Protein AF-A0AAJ1ICX0-F1 (afdb_monomer_lite)

Foldseek 3Di:
DDPLVLLVVLVVVVVVVPDDSVVSCVVVVHDPVVSVVCVVPVPDDDPLLVVLVVLVVVCVVCVVCPPCDLVNSCVVCVVVVHDDDSVSSVVSVD

Radius of gyration: 20.19 Å; chains: 1; bounding box: 39×21×53 Å

Organism: NCBI:txid3119039

Sequence (94 aa):
MSTKSIFAYINRHQKLKSFPVIKMCKALGVSETGYYKWKRTGNKPKAWQLLLVKIHGILDEYPDNSNYGIERIMIALEQRGYKSSRSTVIRAMR

Structure (mmCIF, N/CA/C/O backbone):
data_AF-A0AAJ1ICX0-F1
#
_entry.id   AF-A0AAJ1ICX0-F1
#
loop_
_atom_site.group_PDB
_atom_site.id
_atom_site.type_symbol
_atom_site.label_atom_id
_atom_site.label_alt_id
_atom_site.label_comp_id
_atom_site.label_asym_id
_atom_site.label_entity_id
_atom_site.label_seq_id
_atom_site.pdbx_PDB_ins_code
_atom_site.Cartn_x
_atom_site.Cartn_y
_atom_site.Cartn_z
_atom_site.occupancy
_atom_site.B_iso_or_equiv
_atom_site.auth_seq_id
_atom_site.auth_comp_id
_atom_site.auth_asym_id
_atom_site.auth_atom_id
_atom_site.pdbx_PDB_model_num
ATOM 1 N N . MET A 1 1 ? -20.024 -12.697 6.034 1.00 60.97 1 MET A N 1
ATOM 2 C CA . MET A 1 1 ? -19.819 -11.243 5.807 1.00 60.97 1 MET A CA 1
ATOM 3 C C . MET A 1 1 ? -18.320 -10.988 5.646 1.00 60.97 1 MET A C 1
ATOM 5 O O . MET A 1 1 ? -17.551 -11.560 6.405 1.00 60.97 1 MET A O 1
ATOM 9 N N . SER A 1 2 ? -17.868 -10.216 4.652 1.00 86.06 2 SER A N 1
ATOM 10 C CA . SER A 1 2 ? -16.425 -9.978 4.438 1.00 86.06 2 SER A CA 1
ATOM 11 C C . SER A 1 2 ? -15.857 -9.022 5.496 1.00 86.06 2 SER A C 1
ATOM 13 O O . SER A 1 2 ? -16.510 -8.043 5.859 1.00 86.06 2 SER A O 1
ATOM 15 N N . THR A 1 3 ? -14.612 -9.213 5.935 1.00 85.31 3 THR A N 1
ATOM 16 C CA . THR A 1 3 ? -13.929 -8.275 6.852 1.00 85.31 3 THR A CA 1
ATOM 17 C C . THR A 1 3 ? -13.902 -6.843 6.310 1.00 85.31 3 THR A C 1
ATOM 19 O O . THR A 1 3 ? -14.090 -5.889 7.062 1.00 85.31 3 THR A O 1
ATOM 22 N N . LYS A 1 4 ? -13.785 -6.675 4.985 1.00 88.12 4 LYS A N 1
ATOM 23 C CA . LYS A 1 4 ? -13.886 -5.364 4.321 1.00 88.12 4 LYS A CA 1
ATOM 24 C C . LYS A 1 4 ? -15.261 -4.717 4.511 1.00 88.12 4 LYS A C 1
ATOM 26 O O . LYS A 1 4 ? -15.331 -3.520 4.772 1.00 88.12 4 LYS A O 1
ATOM 31 N N . SER A 1 5 ? -16.343 -5.495 4.410 1.00 91.38 5 SER A N 1
ATOM 32 C CA . SER A 1 5 ? -17.704 -4.986 4.647 1.00 91.38 5 SER A CA 1
ATOM 33 C C . SER A 1 5 ? -17.933 -4.591 6.107 1.00 91.38 5 SER A C 1
ATOM 35 O O . SER A 1 5 ? -18.565 -3.570 6.364 1.00 91.38 5 SER A O 1
ATOM 37 N N . ILE A 1 6 ? -17.340 -5.326 7.055 1.00 94.38 6 ILE A N 1
ATOM 38 C CA . ILE A 1 6 ? -17.382 -4.988 8.484 1.00 94.38 6 ILE A CA 1
ATOM 39 C C . ILE A 1 6 ? -16.654 -3.662 8.735 1.00 94.38 6 ILE A C 1
ATOM 41 O O . ILE A 1 6 ? -17.203 -2.761 9.364 1.00 94.38 6 ILE A O 1
ATOM 45 N N . PHE A 1 7 ? -15.451 -3.480 8.185 1.00 94.69 7 PHE A N 1
ATOM 46 C CA . PHE A 1 7 ? -14.729 -2.215 8.333 1.00 94.69 7 PHE A CA 1
ATOM 47 C C . PHE A 1 7 ? -15.436 -1.031 7.660 1.00 94.69 7 PHE A C 1
ATOM 49 O O . PHE A 1 7 ? -15.427 0.072 8.208 1.00 94.69 7 PHE A O 1
ATOM 56 N N . ALA A 1 8 ? -16.106 -1.247 6.524 1.00 93.62 8 ALA A N 1
ATOM 57 C CA . ALA A 1 8 ? -16.927 -0.221 5.885 1.00 93.62 8 ALA A CA 1
ATOM 58 C C . ALA A 1 8 ? -18.111 0.211 6.769 1.00 93.62 8 ALA A C 1
ATOM 60 O O . ALA A 1 8 ? -18.371 1.411 6.891 1.00 93.62 8 ALA A O 1
ATOM 61 N N . TYR A 1 9 ? -18.778 -0.744 7.427 1.00 94.56 9 TYR A N 1
ATOM 62 C CA . TYR A 1 9 ? -19.828 -0.476 8.411 1.00 94.56 9 TYR A CA 1
ATOM 63 C C . TYR A 1 9 ? -19.295 0.351 9.591 1.00 94.56 9 TYR A C 1
ATOM 65 O O . TYR A 1 9 ? -19.814 1.432 9.873 1.00 94.56 9 TYR A O 1
ATOM 73 N N . ILE A 1 10 ? -18.193 -0.088 10.212 1.00 94.75 10 ILE A N 1
ATOM 74 C CA . ILE A 1 10 ? -17.546 0.623 11.330 1.00 94.75 10 ILE A CA 1
ATOM 75 C C . ILE A 1 10 ? -17.181 2.058 10.929 1.00 94.75 10 ILE A C 1
ATOM 77 O O . ILE A 1 10 ? -17.441 2.996 11.677 1.00 94.75 10 ILE A O 1
ATOM 81 N N . ASN A 1 11 ? -16.630 2.258 9.729 1.00 94.19 11 ASN A N 1
ATOM 82 C CA . ASN A 1 11 ? -16.249 3.585 9.241 1.00 94.19 11 ASN A CA 1
ATOM 83 C C . ASN A 1 11 ? -17.456 4.508 9.024 1.00 94.19 11 ASN A C 1
ATOM 85 O O . 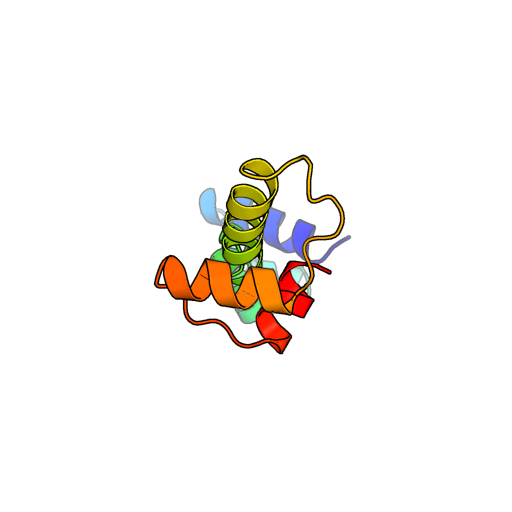ASN A 1 11 ? -17.371 5.702 9.310 1.00 94.19 11 ASN A O 1
ATOM 89 N N . ARG A 1 12 ? -18.589 3.971 8.554 1.00 94.06 12 ARG A N 1
ATOM 90 C CA . ARG A 1 12 ? -19.837 4.733 8.409 1.00 94.06 12 ARG A CA 1
ATOM 91 C C . ARG A 1 12 ? -20.345 5.212 9.770 1.00 94.06 12 ARG A C 1
ATOM 93 O O . ARG A 1 12 ? -20.589 6.402 9.936 1.00 94.06 12 ARG A O 1
ATOM 100 N N . HIS A 1 13 ? -20.419 4.322 10.756 1.00 92.69 13 HIS A N 1
ATOM 101 C CA . HIS A 1 13 ? -20.896 4.665 12.100 1.00 92.69 13 HIS A CA 1
ATOM 102 C C . HIS A 1 13 ? -19.901 5.511 12.905 1.00 92.69 13 HIS A C 1
ATOM 104 O O . HIS A 1 13 ? -20.324 6.354 13.696 1.00 92.69 13 HIS A O 1
ATOM 110 N N . GLN A 1 14 ? -18.593 5.375 12.656 1.00 92.44 14 GLN A N 1
ATOM 111 C CA . GLN A 1 14 ? -17.591 6.289 13.207 1.00 92.44 14 GLN A CA 1
ATOM 112 C C . GLN A 1 14 ? -17.824 7.724 12.709 1.00 92.44 14 GLN A C 1
ATOM 114 O O . GLN A 1 14 ? -17.760 8.655 13.509 1.00 92.44 14 GLN A O 1
ATOM 119 N N . LYS A 1 15 ? -18.102 7.922 11.408 1.00 89.88 15 LYS A N 1
ATOM 120 C CA . LYS A 1 15 ? -18.383 9.256 10.837 1.00 89.88 15 LYS A CA 1
ATOM 121 C C . LYS A 1 15 ? -19.638 9.895 11.432 1.00 89.88 15 LYS A C 1
ATOM 123 O O . LYS A 1 15 ? -19.650 11.099 11.653 1.00 89.88 15 LYS A O 1
ATOM 128 N N . LEU A 1 16 ? -20.647 9.081 11.733 1.00 91.75 16 LEU A N 1
ATOM 129 C CA . LEU A 1 16 ? -21.881 9.508 12.399 1.00 91.75 16 LEU A CA 1
ATOM 130 C C . LEU A 1 16 ? -21.701 9.767 13.907 1.00 91.75 16 LEU A C 1
ATOM 132 O O . LEU A 1 16 ? -22.649 10.176 14.565 1.00 91.75 16 LEU A O 1
ATOM 136 N N . LYS A 1 17 ? -20.505 9.516 14.467 1.00 87.25 17 LYS A N 1
ATOM 137 C CA . LYS A 1 17 ? -20.185 9.611 15.903 1.00 87.25 17 LYS A CA 1
ATOM 138 C C . LYS A 1 17 ? -21.129 8.810 16.818 1.00 87.25 17 LYS A C 1
ATOM 140 O O . LYS A 1 17 ? -21.176 9.073 18.013 1.00 87.25 17 LYS A O 1
ATOM 145 N N . SER A 1 18 ? -21.839 7.806 16.292 1.00 85.50 18 SER A N 1
ATOM 146 C CA . SER A 1 18 ? -22.825 7.041 17.070 1.00 85.50 18 SER A CA 1
ATOM 147 C C . SER A 1 18 ? -22.180 6.177 18.152 1.00 85.50 18 SER A C 1
ATOM 149 O O . SER A 1 18 ? -22.727 6.050 19.242 1.00 85.50 18 SER A O 1
ATOM 151 N N . PHE A 1 19 ? -21.021 5.571 17.862 1.00 89.19 19 PHE A N 1
ATOM 152 C CA . PHE A 1 19 ? -20.358 4.638 18.774 1.00 89.19 19 PHE A CA 1
ATOM 153 C C . PHE A 1 19 ? -18.826 4.724 18.689 1.00 89.19 19 PHE A C 1
ATOM 155 O O . PHE A 1 19 ? -18.280 4.987 17.612 1.00 89.19 19 PHE A O 1
ATOM 162 N N . PRO A 1 20 ? -18.103 4.434 19.789 1.00 93.75 20 PRO A N 1
ATOM 163 C CA . PRO A 1 20 ? -16.656 4.249 19.758 1.00 93.75 20 PRO A CA 1
ATOM 164 C C . PRO A 1 20 ? -16.248 3.052 18.889 1.00 93.75 20 PRO A C 1
ATOM 166 O O . PRO A 1 20 ? -16.861 1.984 18.959 1.00 93.75 20 PRO A O 1
ATOM 169 N N . VAL A 1 21 ? -15.158 3.202 18.128 1.00 94.56 21 VAL A N 1
ATOM 170 C CA . VAL A 1 21 ? -14.610 2.154 17.242 1.00 94.56 21 VAL A CA 1
ATOM 171 C C . VAL A 1 21 ? -14.318 0.864 18.006 1.00 94.56 21 VAL A C 1
ATOM 173 O O . VAL A 1 21 ? -14.714 -0.204 17.553 1.00 94.56 21 VAL A O 1
ATOM 176 N N . ILE A 1 22 ? -13.732 0.966 19.202 1.00 95.62 22 ILE A N 1
ATOM 177 C CA . ILE A 1 22 ? -13.419 -0.173 20.078 1.00 95.62 22 ILE A CA 1
ATOM 178 C C . ILE A 1 22 ? -14.662 -1.030 20.356 1.00 95.62 22 ILE A C 1
ATOM 180 O O . ILE A 1 22 ? -14.610 -2.256 20.246 1.00 95.62 22 ILE A O 1
ATOM 184 N N . LYS A 1 23 ? -15.801 -0.396 20.676 1.00 96.06 23 LYS A N 1
ATOM 185 C CA . LYS A 1 23 ? -17.052 -1.111 20.973 1.00 96.06 23 LYS A CA 1
ATOM 186 C C . LYS A 1 23 ? -17.586 -1.836 19.739 1.00 96.06 23 LYS A C 1
ATOM 188 O O . LYS A 1 23 ? -17.982 -2.993 19.841 1.00 96.06 23 LYS A O 1
ATOM 193 N N . MET A 1 24 ? -17.541 -1.184 18.577 1.00 95.69 24 MET A N 1
ATOM 194 C CA . MET A 1 24 ? -17.965 -1.797 17.315 1.00 95.69 24 MET A CA 1
ATOM 195 C C . MET A 1 24 ? -17.053 -2.962 16.913 1.00 95.69 24 MET A C 1
ATOM 197 O O . MET A 1 24 ? -17.547 -4.023 16.549 1.00 95.69 24 MET A O 1
ATOM 201 N N . CYS A 1 25 ? -15.733 -2.800 17.031 1.00 95.88 25 CYS A N 1
ATOM 202 C CA . CYS A 1 25 ? -14.753 -3.853 16.766 1.00 95.88 25 CYS A CA 1
ATOM 203 C C . CYS A 1 25 ? -14.982 -5.084 17.653 1.00 95.88 25 CYS A C 1
ATOM 205 O O . CYS A 1 25 ? -15.030 -6.200 17.138 1.00 95.88 25 CYS A O 1
ATOM 207 N N . LYS A 1 26 ? -15.198 -4.879 18.961 1.00 95.50 26 LYS A N 1
ATOM 208 C CA . LYS A 1 26 ? -15.479 -5.960 19.916 1.00 95.50 26 LYS A CA 1
ATOM 209 C C . LYS A 1 26 ? -16.784 -6.693 19.591 1.00 95.50 26 LYS A C 1
ATOM 211 O O . LYS A 1 26 ? -16.796 -7.917 19.598 1.00 95.50 26 LYS A O 1
ATOM 216 N N . ALA A 1 27 ? -17.852 -5.961 19.268 1.00 95.19 27 ALA A N 1
ATOM 217 C CA . ALA A 1 27 ? -19.146 -6.550 18.912 1.00 95.19 27 ALA A CA 1
ATOM 218 C C . ALA A 1 27 ? -19.106 -7.337 17.590 1.00 95.19 27 ALA A C 1
ATOM 220 O O . ALA A 1 27 ? -19.802 -8.335 17.443 1.00 95.19 27 ALA A O 1
ATOM 221 N N . LEU A 1 28 ? -18.284 -6.895 16.635 1.00 94.25 28 LEU A N 1
ATOM 222 C CA . LEU A 1 28 ? -18.176 -7.487 15.298 1.00 94.25 28 LEU A CA 1
ATOM 223 C C . LEU A 1 28 ? -17.041 -8.520 15.181 1.00 94.25 28 LEU A C 1
ATOM 225 O O . LEU A 1 28 ? -16.802 -9.031 14.088 1.00 94.25 28 LEU A O 1
ATOM 229 N N . GLY A 1 29 ? -16.326 -8.811 16.274 1.00 95.19 29 GLY A N 1
ATOM 230 C CA . GLY A 1 29 ? -15.254 -9.810 16.305 1.00 95.19 29 GLY A CA 1
ATOM 231 C C . GLY A 1 29 ? -14.037 -9.462 15.439 1.00 95.19 29 GLY A C 1
ATOM 232 O O . GLY A 1 29 ? -13.369 -10.359 14.931 1.00 95.19 29 GLY A O 1
ATOM 233 N N . VAL A 1 30 ? -13.744 -8.172 15.235 1.00 95.31 30 VAL A N 1
ATOM 234 C CA . VAL A 1 30 ? -12.601 -7.711 14.424 1.00 95.31 30 VAL A CA 1
ATOM 235 C C . VAL A 1 30 ? -11.604 -6.913 15.254 1.00 95.31 30 VAL A C 1
ATOM 237 O O . VAL A 1 30 ? -11.967 -6.235 16.211 1.00 95.31 30 VAL A O 1
ATOM 240 N N . SER A 1 31 ? -10.328 -6.943 14.863 1.00 95.56 31 SER A N 1
ATOM 241 C CA . SER A 1 31 ? -9.300 -6.162 15.548 1.00 95.56 31 SER A CA 1
ATOM 242 C C . SER A 1 31 ? -9.383 -4.674 15.202 1.00 95.56 31 SER A C 1
ATOM 244 O O . SER A 1 31 ? -9.548 -4.275 14.044 1.00 95.56 31 SER A O 1
ATOM 246 N N . GLU A 1 32 ? -9.200 -3.833 16.216 1.00 95.50 32 GLU A N 1
ATOM 247 C CA . GLU A 1 32 ? -9.118 -2.380 16.054 1.00 95.50 32 GLU A CA 1
ATOM 248 C C . GLU A 1 32 ? -7.900 -1.971 15.209 1.00 95.50 32 GLU A C 1
ATOM 250 O O . GLU A 1 32 ? -7.992 -1.124 14.318 1.00 95.50 32 GLU A O 1
ATOM 255 N N . THR A 1 33 ? -6.760 -2.632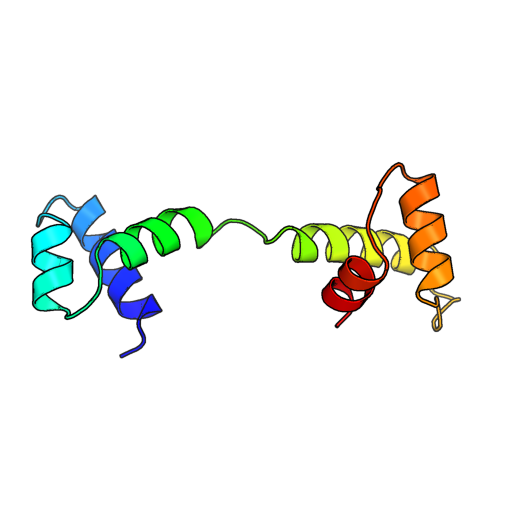 15.418 1.00 95.25 33 THR A N 1
ATOM 256 C CA . THR A 1 33 ? -5.544 -2.427 14.617 1.00 95.25 33 THR A CA 1
ATOM 257 C C . THR A 1 33 ? -5.775 -2.755 13.140 1.00 95.25 33 THR A C 1
ATOM 259 O O . THR A 1 33 ? -5.323 -2.017 12.259 1.00 95.25 33 THR A O 1
ATOM 262 N N . GLY A 1 34 ? -6.530 -3.821 12.851 1.00 94.25 34 GLY A N 1
ATOM 263 C CA . GLY A 1 34 ? -6.945 -4.193 11.501 1.00 94.25 34 GLY A CA 1
ATOM 264 C C . GLY A 1 34 ? -7.830 -3.129 10.857 1.00 94.25 34 GLY A C 1
ATOM 265 O O . GLY A 1 34 ? -7.590 -2.751 9.707 1.00 94.25 34 GLY A O 1
ATOM 266 N N . TYR A 1 35 ? -8.783 -2.586 11.617 1.00 95.25 35 TYR A N 1
ATOM 267 C CA . TYR A 1 35 ? -9.642 -1.494 11.169 1.00 95.25 35 TYR A CA 1
ATOM 268 C C . TYR A 1 35 ? -8.837 -0.246 10.785 1.00 95.25 35 TYR A C 1
ATOM 270 O O . TYR A 1 35 ? -8.973 0.254 9.667 1.00 95.25 35 TYR A O 1
ATOM 278 N N . TYR A 1 36 ? -7.955 0.244 11.660 1.00 94.94 36 TYR A N 1
ATOM 279 C CA . TYR A 1 36 ? -7.166 1.442 11.356 1.00 94.94 36 TYR A CA 1
ATOM 280 C C . TYR A 1 36 ? -6.158 1.215 10.226 1.00 94.94 36 TYR A C 1
ATOM 282 O O . TYR A 1 36 ? -5.948 2.111 9.404 1.00 94.94 36 TYR A O 1
ATOM 290 N N . LYS A 1 37 ? -5.582 0.011 10.111 1.00 93.19 37 LYS A N 1
ATOM 291 C CA . LYS A 1 37 ? -4.753 -0.365 8.956 1.00 93.19 37 LYS A CA 1
ATOM 292 C C . LYS A 1 37 ? -5.562 -0.304 7.660 1.00 93.19 37 LYS A C 1
ATOM 294 O O . LYS A 1 37 ? -5.112 0.314 6.697 1.00 93.19 37 LYS A O 1
ATOM 299 N N . TRP A 1 38 ? -6.756 -0.895 7.644 1.00 9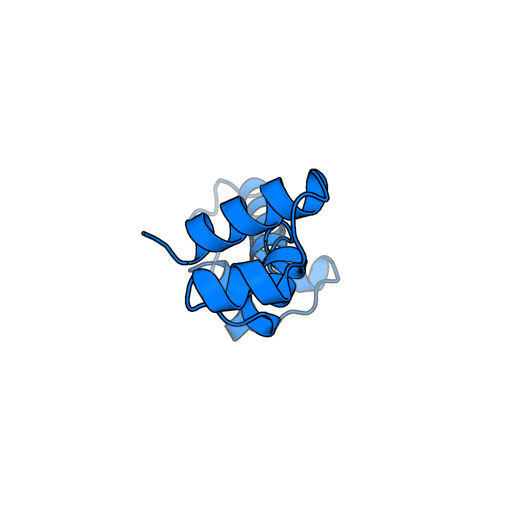3.44 38 TRP A N 1
ATOM 300 C CA . TRP A 1 38 ? -7.662 -0.831 6.498 1.00 93.44 38 TRP A CA 1
ATOM 301 C C . TRP A 1 38 ? -8.058 0.612 6.175 1.00 93.44 38 TRP A C 1
ATOM 303 O O . TRP A 1 38 ? -7.956 1.016 5.024 1.00 93.44 38 TRP A O 1
ATOM 313 N N . LYS A 1 39 ? -8.403 1.428 7.175 1.00 92.19 39 LYS A N 1
ATOM 314 C CA . LYS A 1 39 ? -8.762 2.842 6.991 1.00 92.19 39 LYS A CA 1
ATOM 315 C C . LYS A 1 39 ? -7.616 3.653 6.378 1.00 92.19 39 LYS A C 1
ATOM 317 O O . LYS A 1 39 ? -7.847 4.487 5.509 1.00 92.19 39 LYS A O 1
ATOM 322 N N . ARG A 1 40 ? -6.374 3.397 6.801 1.00 90.31 40 ARG A N 1
ATOM 323 C CA . ARG A 1 40 ? -5.171 4.085 6.302 1.00 90.31 40 ARG A CA 1
ATOM 324 C C . ARG A 1 40 ? -4.775 3.659 4.887 1.00 90.31 40 ARG A C 1
ATOM 326 O O . ARG A 1 40 ? -4.256 4.478 4.130 1.00 90.31 40 ARG A O 1
ATOM 333 N N . THR A 1 41 ? -4.958 2.383 4.552 1.00 86.12 41 THR A N 1
ATOM 334 C CA . THR A 1 41 ? -4.459 1.784 3.303 1.00 86.12 41 THR A CA 1
ATOM 335 C C . THR A 1 41 ? -5.550 1.591 2.245 1.00 86.12 41 THR A C 1
ATOM 337 O O . THR A 1 41 ? -5.224 1.436 1.076 1.00 86.12 41 THR A O 1
ATOM 340 N N . GLY A 1 42 ? -6.831 1.636 2.615 1.00 77.19 42 GLY A N 1
ATOM 341 C CA . GLY A 1 42 ? -7.959 1.230 1.770 1.00 77.19 42 GLY A CA 1
ATOM 342 C C . GLY A 1 42 ? -8.102 1.994 0.454 1.00 77.19 42 GLY A C 1
ATOM 343 O O . GLY A 1 42 ? -8.550 1.404 -0.520 1.00 77.19 42 GLY A O 1
ATOM 344 N N . ASN A 1 43 ? -7.653 3.253 0.408 1.00 73.50 43 ASN A N 1
ATOM 345 C CA . ASN A 1 43 ? -7.743 4.114 -0.778 1.00 73.50 43 ASN A CA 1
ATOM 346 C C . ASN A 1 43 ? -6.376 4.491 -1.368 1.00 73.50 43 ASN A C 1
ATOM 348 O O . ASN A 1 43 ? -6.311 5.319 -2.271 1.00 73.50 43 ASN A O 1
ATOM 352 N N . LYS A 1 44 ? -5.270 3.948 -0.840 1.00 83.12 44 LYS A N 1
ATOM 353 C CA . LYS A 1 44 ? -3.933 4.297 -1.332 1.00 83.12 44 LYS A CA 1
ATOM 354 C C . LYS A 1 44 ? -3.499 3.284 -2.388 1.00 83.12 44 LYS A C 1
ATOM 356 O O . LYS A 1 44 ? -3.464 2.092 -2.064 1.00 83.12 44 LYS A O 1
ATOM 361 N N . PRO A 1 45 ? -3.136 3.724 -3.607 1.00 82.38 45 PRO A N 1
ATOM 362 C CA . PRO A 1 45 ? -2.554 2.820 -4.580 1.00 82.38 45 PRO A CA 1
ATOM 363 C C . PRO A 1 45 ? -1.276 2.231 -3.987 1.00 82.38 45 PRO A C 1
ATOM 365 O O . PRO A 1 45 ? -0.459 2.923 -3.371 1.00 82.38 45 PRO A O 1
ATOM 368 N N . LYS A 1 46 ? -1.119 0.920 -4.129 1.00 84.75 46 LYS A N 1
ATOM 369 C CA . LYS A 1 46 ? 0.116 0.247 -3.742 1.00 84.75 46 LYS A CA 1
ATOM 370 C C . LYS A 1 46 ? 1.235 0.727 -4.666 1.00 84.75 46 LYS A C 1
ATOM 372 O O . LYS A 1 46 ? 0.997 1.009 -5.836 1.00 84.75 46 LYS A O 1
ATOM 377 N N . ALA A 1 47 ? 2.468 0.747 -4.167 1.00 84.69 47 ALA A N 1
ATOM 378 C CA . ALA A 1 47 ? 3.624 1.187 -4.952 1.00 84.69 47 ALA A CA 1
ATOM 379 C C . ALA A 1 47 ? 3.756 0.448 -6.300 1.00 84.69 47 ALA A C 1
ATOM 381 O O . ALA A 1 47 ? 4.097 1.064 -7.303 1.00 84.69 47 ALA A O 1
ATOM 382 N N . TRP A 1 48 ? 3.411 -0.845 -6.351 1.00 85.12 48 TRP A N 1
ATOM 383 C CA . TRP A 1 48 ? 3.421 -1.614 -7.599 1.00 85.12 48 TRP A CA 1
ATOM 384 C C . TRP A 1 48 ? 2.341 -1.171 -8.595 1.00 85.12 48 TRP A C 1
ATOM 386 O O . TRP A 1 48 ? 2.586 -1.238 -9.788 1.00 85.12 48 TRP A O 1
ATOM 396 N N . GLN A 1 49 ? 1.183 -0.680 -8.136 1.00 87.94 49 GLN A N 1
ATOM 397 C CA . GLN A 1 49 ? 0.136 -0.161 -9.028 1.00 87.94 49 GLN A CA 1
ATOM 398 C C . GLN A 1 49 ? 0.607 1.129 -9.698 1.00 87.94 49 GLN A C 1
ATOM 400 O O . GLN A 1 49 ? 0.401 1.323 -10.888 1.00 87.94 49 GLN A O 1
ATOM 405 N N . LEU A 1 50 ? 1.301 1.987 -8.946 1.00 90.69 50 LEU A N 1
ATOM 406 C CA . LEU A 1 50 ? 1.926 3.187 -9.503 1.00 90.69 50 LEU A CA 1
ATOM 407 C C . LEU A 1 50 ? 3.046 2.839 -10.490 1.00 90.69 50 LEU A C 1
ATOM 409 O O . LEU A 1 50 ? 3.204 3.516 -11.501 1.00 90.69 50 LEU A O 1
ATOM 413 N N . LEU A 1 51 ? 3.822 1.789 -10.205 1.00 91.31 51 LEU A N 1
ATOM 414 C CA . LEU A 1 51 ? 4.836 1.286 -11.129 1.00 91.31 51 LEU A CA 1
ATOM 415 C C . LEU A 1 51 ? 4.198 0.730 -12.408 1.00 91.31 51 LEU A C 1
ATOM 417 O O . LEU A 1 51 ? 4.676 1.031 -13.493 1.00 91.31 51 LEU A O 1
ATOM 421 N N . LEU A 1 52 ? 3.101 -0.015 -12.285 1.00 91.44 52 LEU A N 1
ATOM 422 C CA . LEU A 1 52 ? 2.372 -0.579 -13.416 1.00 91.44 52 LEU A CA 1
ATOM 423 C C . LEU A 1 52 ? 1.857 0.510 -14.366 1.00 91.44 52 LEU A C 1
ATOM 425 O O . LEU A 1 52 ? 2.043 0.392 -15.569 1.00 91.44 52 LEU A O 1
ATOM 429 N N . VAL A 1 53 ? 1.309 1.612 -13.842 1.00 91.81 53 VAL A N 1
ATOM 430 C CA . VAL A 1 53 ? 0.895 2.764 -14.669 1.00 91.81 53 VAL A CA 1
ATOM 431 C C . VAL A 1 53 ? 2.064 3.327 -15.486 1.00 91.81 53 VAL A C 1
ATOM 433 O O . VAL A 1 53 ? 1.901 3.641 -16.660 1.00 91.81 53 VAL A O 1
ATOM 436 N N . LYS A 1 54 ? 3.263 3.416 -14.898 1.00 91.94 54 LYS A N 1
ATOM 437 C CA . LYS A 1 54 ? 4.462 3.872 -15.622 1.00 91.94 54 LYS A CA 1
ATOM 438 C C . LYS A 1 54 ? 4.899 2.883 -16.696 1.00 91.94 54 LYS A C 1
ATOM 440 O O . LYS A 1 54 ? 5.316 3.306 -17.766 1.00 91.94 54 LYS A O 1
ATOM 445 N N . ILE A 1 55 ? 4.813 1.585 -16.402 1.00 90.12 55 ILE A N 1
ATOM 446 C CA . ILE A 1 55 ? 5.121 0.526 -17.367 1.00 90.12 55 ILE A CA 1
ATOM 447 C C . ILE A 1 55 ? 4.151 0.602 -18.548 1.00 90.12 55 ILE A C 1
ATOM 449 O O . ILE A 1 55 ? 4.610 0.581 -19.681 1.00 90.12 55 ILE A O 1
ATOM 453 N N . HIS A 1 56 ? 2.848 0.772 -18.305 1.00 90.19 56 HIS A N 1
ATOM 454 C CA . HIS A 1 56 ? 1.872 0.973 -19.379 1.00 90.19 56 HIS A CA 1
ATOM 455 C C . HIS A 1 56 ? 2.206 2.189 -20.241 1.00 90.19 56 HIS A C 1
ATOM 457 O O . HIS A 1 56 ? 2.262 2.047 -21.452 1.00 90.19 56 HIS A O 1
ATOM 463 N N . GLY A 1 57 ? 2.565 3.327 -19.639 1.00 90.00 57 GLY A N 1
ATOM 464 C CA . GLY A 1 57 ? 3.006 4.493 -20.412 1.00 90.00 57 GLY A CA 1
ATOM 465 C C . GLY A 1 57 ? 4.220 4.216 -21.312 1.00 90.00 57 GLY A C 1
ATOM 466 O O . GLY A 1 57 ? 4.279 4.727 -22.420 1.00 90.00 57 GLY A O 1
ATOM 467 N N . ILE A 1 58 ? 5.168 3.377 -20.874 1.00 88.25 58 ILE A N 1
ATOM 468 C CA . ILE A 1 58 ? 6.306 2.948 -21.709 1.00 88.25 58 ILE A CA 1
ATOM 469 C C . ILE A 1 58 ? 5.842 2.054 -22.868 1.00 88.25 58 ILE A C 1
ATOM 471 O O . ILE A 1 58 ? 6.359 2.175 -23.974 1.00 88.25 58 ILE A O 1
ATOM 475 N N . LEU A 1 59 ? 4.904 1.139 -22.615 1.00 86.62 59 LEU A N 1
ATOM 476 C CA . LEU A 1 59 ? 4.392 0.211 -23.627 1.00 86.62 59 LEU A CA 1
ATOM 477 C C . LEU A 1 59 ? 3.544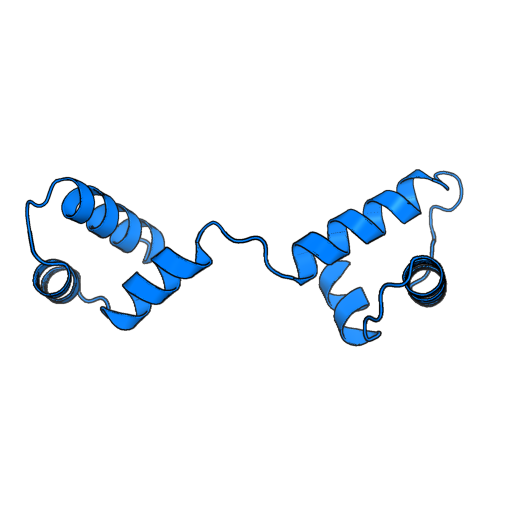 0.928 -24.685 1.00 86.62 59 LEU A C 1
ATOM 479 O O . LEU A 1 59 ? 3.683 0.635 -25.869 1.00 86.62 59 LEU A O 1
ATOM 483 N N . ASP A 1 60 ? 2.724 1.892 -24.267 1.00 86.00 60 ASP A N 1
ATOM 484 C CA . ASP A 1 60 ? 1.836 2.657 -25.148 1.00 86.00 60 ASP A CA 1
ATOM 485 C C . ASP A 1 60 ? 2.610 3.549 -26.137 1.00 86.00 60 ASP A C 1
ATOM 487 O O . ASP A 1 60 ? 2.108 3.856 -27.215 1.00 86.00 60 ASP A O 1
ATOM 491 N N . GLU A 1 61 ? 3.844 3.943 -25.808 1.00 85.44 61 GLU A N 1
ATOM 492 C CA . GLU A 1 61 ? 4.722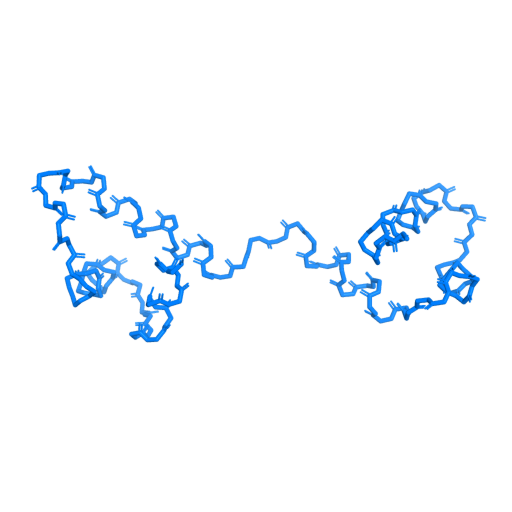 4.696 -26.716 1.00 85.44 61 GLU A CA 1
ATOM 493 C C . GLU A 1 61 ? 5.266 3.847 -27.876 1.00 85.44 61 GLU A C 1
ATOM 495 O O . GLU A 1 61 ? 5.619 4.392 -28.921 1.00 85.44 61 GLU A O 1
ATOM 500 N N . TYR A 1 62 ? 5.329 2.521 -27.713 1.00 78.88 62 TYR A N 1
ATOM 501 C CA . TYR A 1 62 ? 5.862 1.592 -28.713 1.00 78.88 62 TYR A CA 1
ATOM 502 C C . TYR A 1 62 ? 4.881 0.436 -28.959 1.00 78.88 62 TYR A C 1
ATOM 504 O O . TYR A 1 62 ? 5.215 -0.720 -28.675 1.00 78.88 62 TYR A O 1
ATOM 512 N N . PRO A 1 63 ? 3.684 0.716 -29.510 1.00 71.69 63 PRO A N 1
ATOM 513 C CA . PRO A 1 63 ? 2.623 -0.279 -29.677 1.00 71.69 63 PRO A CA 1
ATOM 514 C C . PRO A 1 63 ? 3.027 -1.439 -30.602 1.00 71.69 63 PRO A C 1
ATOM 516 O O . PRO A 1 63 ? 2.567 -2.566 -30.418 1.00 71.69 63 PRO A O 1
ATOM 519 N N . ASP A 1 64 ? 3.952 -1.199 -31.536 1.00 73.38 64 ASP A N 1
ATOM 520 C CA . ASP A 1 64 ? 4.490 -2.222 -32.445 1.00 73.38 64 ASP A CA 1
ATOM 521 C C . ASP A 1 64 ? 5.407 -3.235 -31.734 1.00 73.38 64 ASP A C 1
ATOM 523 O O . ASP A 1 64 ? 5.719 -4.301 -32.267 1.00 73.38 64 ASP A O 1
ATOM 527 N N . AS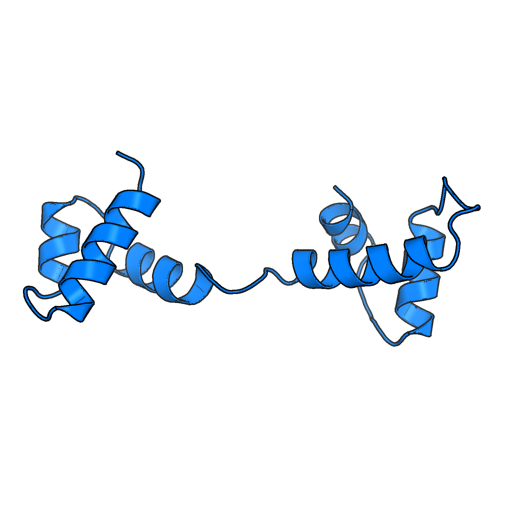N A 1 65 ? 5.840 -2.935 -30.506 1.00 69.56 65 ASN A N 1
ATOM 528 C CA . ASN A 1 65 ? 6.736 -3.772 -29.717 1.00 69.56 65 ASN A CA 1
ATOM 529 C C . ASN A 1 65 ? 5.949 -4.584 -28.682 1.00 69.56 65 ASN A C 1
ATOM 531 O O . ASN A 1 65 ? 6.184 -4.506 -27.476 1.00 69.56 65 ASN A O 1
ATOM 535 N N . SER A 1 66 ? 5.019 -5.398 -29.180 1.00 63.28 66 SER A N 1
ATOM 536 C CA . SER A 1 66 ? 4.126 -6.259 -28.389 1.00 63.28 66 SER A CA 1
ATOM 537 C C . SER A 1 66 ? 4.844 -7.213 -27.420 1.00 63.28 66 SER A C 1
ATOM 539 O O . SER A 1 66 ? 4.233 -7.687 -26.465 1.00 63.28 66 SER A O 1
ATOM 541 N N . ASN A 1 67 ? 6.146 -7.464 -27.614 1.00 67.31 67 ASN A N 1
ATOM 542 C CA . ASN A 1 67 ? 6.978 -8.287 -26.735 1.00 67.31 67 ASN A CA 1
ATOM 543 C C . ASN A 1 67 ? 8.102 -7.476 -26.064 1.00 67.31 67 ASN A C 1
ATOM 545 O O . ASN A 1 67 ? 9.291 -7.810 -26.130 1.00 67.31 67 ASN A O 1
ATOM 549 N N . TYR A 1 68 ? 7.725 -6.369 -25.427 1.00 74.94 68 TYR A N 1
ATOM 550 C CA . TYR A 1 68 ? 8.644 -5.524 -24.674 1.00 74.94 68 TYR A CA 1
ATOM 551 C C . TYR A 1 68 ? 9.106 -6.248 -23.392 1.00 74.94 68 TYR A C 1
ATOM 553 O O . TYR A 1 68 ? 8.469 -6.207 -22.340 1.00 74.94 68 TYR A O 1
ATOM 561 N N . GLY A 1 69 ? 10.213 -6.986 -23.497 1.00 84.75 69 GLY A N 1
ATOM 562 C CA . GLY A 1 69 ? 10.735 -7.817 -22.410 1.00 84.75 69 GLY A CA 1
ATOM 563 C C . GLY A 1 69 ? 11.127 -7.034 -21.148 1.00 84.75 69 GLY A C 1
ATOM 564 O O . GLY A 1 69 ? 11.469 -5.853 -21.203 1.00 84.75 69 GLY A O 1
ATOM 565 N N . ILE A 1 70 ? 11.147 -7.729 -20.004 1.00 87.50 70 ILE A N 1
ATOM 566 C CA . ILE A 1 70 ? 11.422 -7.157 -18.669 1.00 87.50 70 ILE A CA 1
ATOM 567 C C . ILE A 1 70 ? 12.705 -6.317 -18.637 1.00 87.50 70 ILE A C 1
ATOM 569 O O . ILE A 1 70 ? 12.700 -5.231 -18.063 1.00 87.50 70 ILE A O 1
ATOM 573 N N . GLU A 1 71 ? 13.785 -6.776 -19.275 1.00 88.31 71 GLU A N 1
ATOM 574 C CA . GLU A 1 71 ? 15.055 -6.034 -19.313 1.00 88.31 71 GLU A CA 1
ATOM 575 C C . GLU A 1 71 ? 14.904 -4.676 -20.015 1.00 88.31 71 GLU A C 1
ATOM 577 O O . GLU A 1 71 ? 15.417 -3.667 -19.539 1.00 88.31 71 GLU A O 1
ATOM 582 N N . ARG A 1 72 ? 14.119 -4.608 -21.099 1.00 89.31 72 ARG A N 1
ATOM 583 C CA . ARG A 1 72 ? 13.848 -3.348 -21.808 1.00 89.31 72 ARG A CA 1
ATOM 584 C C . ARG A 1 72 ? 12.999 -2.399 -20.966 1.00 89.31 72 ARG A C 1
ATOM 586 O O . ARG A 1 72 ? 13.227 -1.193 -20.995 1.00 89.31 72 ARG A O 1
ATOM 593 N N . ILE A 1 73 ? 12.048 -2.928 -20.193 1.00 89.94 73 ILE A N 1
ATOM 594 C CA . ILE A 1 73 ? 11.242 -2.137 -19.246 1.00 89.94 73 ILE A CA 1
ATOM 595 C C . ILE A 1 73 ? 12.130 -1.564 -18.154 1.00 89.94 73 ILE A C 1
ATOM 597 O O . ILE A 1 73 ? 11.999 -0.393 -17.813 1.00 89.94 73 ILE A O 1
ATOM 601 N N . MET A 1 74 ? 13.048 -2.368 -17.620 1.00 91.56 74 MET A N 1
ATOM 602 C CA . MET A 1 74 ? 13.993 -1.913 -16.606 1.00 91.56 74 MET A CA 1
ATOM 603 C C . MET A 1 74 ? 14.881 -0.785 -17.130 1.00 91.56 74 MET A C 1
ATOM 605 O O . MET A 1 74 ? 14.984 0.243 -16.465 1.00 91.56 74 MET A O 1
ATOM 609 N N . ILE A 1 75 ? 15.431 -0.933 -18.338 1.00 91.12 75 ILE A N 1
ATOM 610 C CA . ILE A 1 75 ? 16.231 0.113 -18.989 1.00 91.12 75 ILE A CA 1
ATOM 611 C C . ILE A 1 75 ? 15.395 1.383 -19.201 1.00 91.12 75 ILE A C 1
ATOM 613 O O . ILE A 1 75 ? 15.833 2.473 -18.844 1.00 91.12 75 ILE A O 1
ATOM 617 N N . ALA A 1 76 ? 14.171 1.265 -19.722 1.00 91.31 76 ALA A N 1
ATOM 618 C CA . ALA A 1 76 ? 13.297 2.416 -19.958 1.00 91.31 76 ALA A CA 1
ATOM 619 C C . ALA A 1 76 ? 12.881 3.124 -18.656 1.00 91.31 76 ALA A C 1
ATOM 621 O O . ALA A 1 76 ? 12.799 4.352 -18.607 1.00 91.31 76 ALA A O 1
ATOM 622 N N . LEU A 1 77 ? 12.642 2.371 -17.578 1.00 92.12 77 LEU A N 1
ATOM 623 C CA . LEU A 1 77 ? 12.381 2.930 -16.252 1.00 92.12 77 LEU A CA 1
ATOM 624 C C . LEU A 1 77 ? 13.603 3.682 -15.718 1.00 92.12 77 LEU A C 1
ATOM 626 O O . LEU A 1 77 ? 13.449 4.793 -15.212 1.00 92.12 77 LEU A O 1
ATOM 630 N N . GLU A 1 78 ? 14.800 3.115 -15.864 1.00 92.56 78 GLU A N 1
ATOM 631 C CA . GLU A 1 78 ? 16.051 3.741 -15.435 1.00 92.56 78 GLU A CA 1
ATOM 632 C C . GLU A 1 78 ? 16.346 5.027 -16.218 1.00 92.56 78 GLU A C 1
ATOM 634 O O . GLU A 1 78 ? 16.649 6.051 -15.606 1.00 92.56 78 GLU A O 1
ATOM 639 N N . GLN A 1 79 ? 16.145 5.018 -17.539 1.00 91.31 79 GLN A N 1
ATOM 640 C CA . GLN A 1 79 ? 16.256 6.205 -18.397 1.00 91.31 79 GLN A CA 1
ATOM 641 C C . GLN A 1 79 ? 15.294 7.327 -17.979 1.00 91.31 79 GLN A C 1
ATOM 643 O O . GLN A 1 79 ? 15.626 8.503 -18.094 1.00 91.31 79 GLN A O 1
ATOM 648 N N . ARG A 1 80 ? 14.120 6.981 -17.434 1.00 90.44 80 ARG A N 1
ATOM 649 C CA . ARG A 1 80 ? 13.144 7.935 -16.870 1.00 90.44 80 ARG A CA 1
ATOM 650 C C . ARG A 1 80 ? 13.410 8.292 -15.401 1.00 90.44 80 ARG A C 1
ATOM 652 O O . ARG A 1 80 ? 12.581 8.945 -14.769 1.00 90.44 80 ARG A O 1
ATOM 659 N N . GLY A 1 81 ? 14.534 7.854 -14.831 1.00 92.00 81 GLY A N 1
ATOM 660 C CA . GLY A 1 81 ? 14.933 8.142 -13.451 1.00 92.00 81 GLY A CA 1
ATOM 661 C C . GLY A 1 81 ? 14.241 7.283 -12.387 1.00 92.00 81 GLY A C 1
ATOM 662 O O . GLY A 1 81 ? 14.325 7.584 -11.194 1.00 92.00 81 GLY A O 1
ATOM 663 N N . TYR A 1 82 ? 13.557 6.204 -12.772 1.00 88.69 82 TYR A N 1
ATOM 664 C CA . TYR A 1 82 ? 12.900 5.293 -11.838 1.00 88.69 82 TYR A CA 1
ATOM 665 C C . TYR A 1 82 ? 13.780 4.084 -11.526 1.00 88.69 82 TYR A C 1
ATOM 667 O O . TYR A 1 82 ? 13.899 3.152 -12.314 1.00 88.69 82 TYR A O 1
ATOM 675 N N . LYS A 1 83 ? 14.330 4.044 -10.309 1.00 85.88 83 LYS A N 1
ATOM 676 C CA . LYS A 1 83 ? 15.040 2.863 -9.802 1.00 85.88 83 LYS A CA 1
ATOM 677 C C . LYS A 1 83 ? 14.042 1.846 -9.252 1.00 85.88 83 LYS A C 1
ATOM 679 O O . LYS A 1 83 ? 13.277 2.140 -8.335 1.00 85.88 83 LYS A O 1
ATOM 684 N N . SER A 1 84 ? 14.018 0.644 -9.818 1.00 86.06 84 SER A N 1
ATOM 685 C CA . SER A 1 84 ? 13.183 -0.473 -9.357 1.00 86.06 84 SER A CA 1
ATOM 686 C C . SER A 1 84 ? 13.915 -1.793 -9.564 1.00 86.06 84 SER A C 1
ATOM 688 O O . SER A 1 84 ? 14.604 -1.977 -10.561 1.00 86.06 84 SER A O 1
ATOM 690 N N . SER A 1 85 ? 13.779 -2.726 -8.620 1.00 89.62 85 SER A N 1
ATOM 691 C CA . SER A 1 85 ? 14.387 -4.051 -8.763 1.00 89.62 85 SER A CA 1
ATOM 692 C C . SER A 1 85 ? 13.636 -4.897 -9.792 1.00 89.62 85 SER A C 1
ATOM 694 O O . SER A 1 85 ? 12.415 -4.778 -9.933 1.00 89.62 85 SER A O 1
ATOM 696 N N . ARG A 1 86 ? 14.338 -5.849 -10.418 1.00 90.44 86 ARG A N 1
ATOM 697 C CA . ARG A 1 86 ? 13.750 -6.841 -11.335 1.00 90.44 86 ARG A CA 1
ATOM 698 C C . ARG A 1 86 ? 12.526 -7.543 -10.744 1.00 90.44 86 ARG A C 1
ATOM 700 O O . ARG A 1 86 ? 11.486 -7.646 -11.381 1.00 90.44 86 ARG A O 1
ATOM 707 N N . SER A 1 87 ? 12.618 -7.961 -9.482 1.00 89.69 87 SER A N 1
ATOM 708 C CA . SER A 1 87 ? 11.518 -8.610 -8.757 1.00 89.69 87 SER A CA 1
ATOM 709 C C . SER A 1 87 ? 10.299 -7.702 -8.552 1.00 89.69 87 SER A C 1
ATOM 711 O O . SER A 1 87 ? 9.169 -8.191 -8.529 1.00 89.69 87 SER A O 1
ATOM 713 N N . THR A 1 88 ? 10.505 -6.389 -8.420 1.00 89.56 88 THR A N 1
ATOM 714 C CA . THR A 1 88 ? 9.420 -5.407 -8.284 1.00 89.56 88 THR A CA 1
ATOM 715 C C . THR A 1 88 ? 8.719 -5.185 -9.618 1.00 89.56 88 THR A C 1
ATOM 717 O O . THR A 1 88 ? 7.491 -5.169 -9.650 1.00 89.56 88 THR A O 1
ATOM 720 N N . VAL A 1 89 ? 9.484 -5.085 -10.709 1.00 89.31 89 VAL A N 1
ATOM 721 C CA . VAL A 1 89 ? 8.948 -4.963 -12.074 1.00 89.31 89 VAL A CA 1
ATOM 722 C C . VAL A 1 89 ? 8.136 -6.206 -12.441 1.00 89.31 89 VAL A C 1
ATOM 724 O O . VAL A 1 89 ? 6.971 -6.076 -12.797 1.00 89.31 89 VAL A O 1
ATOM 727 N N . ILE A 1 90 ? 8.681 -7.408 -12.218 1.00 89.69 90 ILE A N 1
ATOM 728 C CA . ILE A 1 90 ? 7.966 -8.678 -12.447 1.00 89.69 90 ILE A CA 1
ATOM 729 C C . ILE A 1 90 ? 6.654 -8.730 -11.664 1.00 89.69 90 ILE A C 1
ATOM 731 O O . ILE A 1 90 ? 5.637 -9.155 -12.194 1.00 89.69 90 ILE A O 1
ATOM 735 N N . ARG A 1 91 ? 6.656 -8.301 -10.395 1.00 88.88 91 ARG A N 1
ATOM 736 C CA . ARG A 1 91 ? 5.442 -8.289 -9.569 1.00 88.88 91 ARG A CA 1
ATOM 737 C C . ARG A 1 91 ? 4.414 -7.273 -10.053 1.00 88.88 91 ARG A C 1
ATOM 739 O O . ARG A 1 91 ? 3.231 -7.525 -9.887 1.00 88.88 91 ARG A O 1
ATOM 746 N N . ALA A 1 92 ? 4.856 -6.125 -10.557 1.00 88.25 92 ALA A N 1
ATOM 747 C CA . ALA A 1 92 ? 3.957 -5.101 -11.068 1.00 88.25 92 ALA A CA 1
ATOM 748 C C . ALA A 1 92 ? 3.314 -5.523 -12.395 1.00 88.25 92 ALA A C 1
ATOM 750 O O . ALA A 1 92 ? 2.153 -5.206 -12.600 1.00 88.25 92 ALA A O 1
ATOM 751 N N . MET A 1 93 ? 4.050 -6.247 -13.245 1.00 84.50 93 MET A N 1
ATOM 752 C CA . MET A 1 93 ? 3.571 -6.766 -14.534 1.00 84.50 93 MET A CA 1
ATOM 753 C C . MET A 1 93 ? 2.745 -8.058 -14.442 1.00 84.50 93 MET A C 1
ATOM 755 O O . MET A 1 93 ? 2.198 -8.489 -15.453 1.00 84.50 93 MET A O 1
ATOM 759 N N . ARG A 1 94 ? 2.721 -8.709 -13.275 1.00 80.56 94 ARG A N 1
ATOM 760 C CA . ARG A 1 94 ? 1.954 -9.936 -13.027 1.00 80.56 94 ARG A CA 1
ATOM 761 C C . ARG A 1 94 ? 0.488 -9.624 -12.770 1.00 80.56 94 ARG A C 1
ATOM 763 O O . ARG A 1 94 ? -0.340 -10.426 -13.243 1.00 80.56 94 ARG A O 1
#

Secondary structure (DSSP, 8-state):
--HHHHHHHHHHHHHTT-S-HHHHHHHTT--HHHHHHHHHHTTSPPHHHHHHHHHHHHHHT-TT-TT--HHHHHHHHHHTT----HHHHHHHH-

pLDDT: mean 88.5, std 7.2, range [60.97, 96.06]